Protein AF-A0A6M3KGV8-F1 (afdb_monomer_lite)

Radius of gyration: 13.55 Å; chains: 1; bounding box: 26×34×34 Å

pLDDT: mean 94.78, std 3.3, range [80.81, 98.25]

Sequence (101 aa):
MIVDVIQYMRPDGRKVPRQAEISDECQIKYDEIIECGGRLTAEQLMTGEVSQTIETNDFDFDIIITNGADFDENKKALEDMVMRFDKSKFDEYKREYEKEN

Secondary structure (DSSP, 8-state):
-EEEEEEEETTTTEEEEEEEE--GGGHHHHHHHHHTT-EEEEEE-TTSEEEEEEE-SS-EEEEEEEETT-HHHHHHHHHHHHHT--HHHHHHHHHHHHHH-

Structure (mmCIF, N/CA/C/O backbone):
data_AF-A0A6M3KGV8-F1
#
_entry.id   AF-A0A6M3KGV8-F1
#
loop_
_atom_site.group_PDB
_atom_site.id
_atom_site.type_symbol
_atom_site.label_atom_id
_atom_site.label_alt_id
_atom_site.label_comp_id
_atom_site.label_asym_id
_atom_site.label_entity_id
_atom_site.label_seq_id
_atom_site.pdbx_PDB_ins_code
_atom_site.Cartn_x
_atom_site.Cartn_y
_atom_site.Cartn_z
_atom_site.occupancy
_atom_site.B_iso_or_equiv
_atom_site.auth_seq_id
_atom_site.auth_comp_id
_atom_site.auth_asym_id
_atom_site.auth_atom_id
_atom_site.pdbx_PDB_model_num
ATOM 1 N N . MET A 1 1 ? -0.600 -14.427 -0.677 1.00 92.00 1 MET A N 1
ATOM 2 C CA . MET A 1 1 ? -2.033 -14.092 -0.807 1.00 92.00 1 MET A CA 1
ATOM 3 C C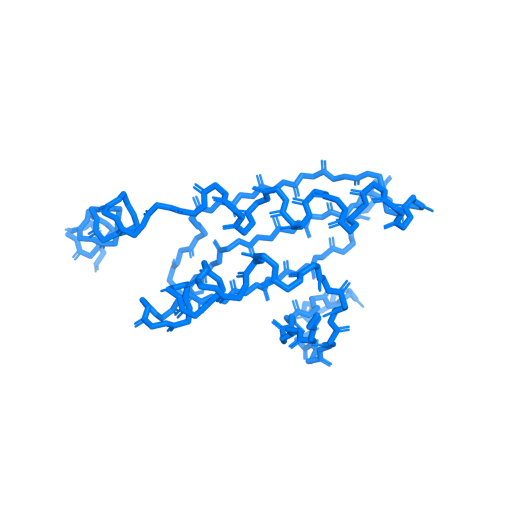 . MET A 1 1 ? -2.248 -13.061 -1.910 1.00 92.00 1 MET A C 1
ATOM 5 O O . MET A 1 1 ? -1.296 -12.406 -2.319 1.00 92.00 1 MET A O 1
ATOM 9 N N . ILE A 1 2 ? -3.485 -12.910 -2.391 1.00 93.25 2 ILE A N 1
ATOM 10 C CA . ILE A 1 2 ? -3.854 -11.885 -3.377 1.00 93.25 2 ILE A CA 1
ATOM 11 C C . ILE A 1 2 ? -4.640 -10.784 -2.662 1.00 93.25 2 ILE A C 1
ATOM 13 O O . ILE A 1 2 ? -5.615 -11.092 -1.980 1.00 93.25 2 ILE A O 1
ATOM 17 N N . VAL A 1 3 ? -4.224 -9.530 -2.831 1.00 93.00 3 VAL A N 1
ATOM 18 C CA . VAL A 1 3 ? -4.917 -8.343 -2.309 1.00 93.00 3 VAL A CA 1
ATOM 19 C C . VAL A 1 3 ? -5.438 -7.469 -3.436 1.00 93.00 3 VAL A C 1
ATOM 21 O O . VAL A 1 3 ? -4.824 -7.389 -4.503 1.00 93.00 3 VAL A O 1
ATOM 24 N N . ASP A 1 4 ? -6.539 -6.772 -3.177 1.00 95.06 4 ASP A N 1
ATOM 25 C CA . ASP A 1 4 ? -7.056 -5.760 -4.089 1.00 95.06 4 ASP A CA 1
ATOM 26 C C . ASP A 1 4 ? -6.299 -4.438 -3.910 1.00 95.06 4 ASP A C 1
ATOM 28 O O . ASP A 1 4 ? -6.098 -3.955 -2.791 1.00 95.06 4 ASP A O 1
ATOM 32 N N . VAL A 1 5 ? -5.908 -3.846 -5.039 1.00 93.81 5 VAL A N 1
ATOM 33 C CA . VAL A 1 5 ? -5.239 -2.545 -5.138 1.00 93.81 5 VAL A CA 1
ATOM 34 C C . VAL A 1 5 ? -5.959 -1.714 -6.193 1.00 93.81 5 VAL A C 1
ATOM 36 O O . VAL A 1 5 ? -6.251 -2.200 -7.288 1.00 93.81 5 VAL A O 1
ATOM 39 N N . ILE A 1 6 ? -6.232 -0.442 -5.912 1.00 95.69 6 ILE A N 1
ATOM 40 C CA . ILE A 1 6 ? -6.745 0.479 -6.931 1.00 95.69 6 ILE A CA 1
ATOM 41 C C . ILE A 1 6 ? -5.570 1.165 -7.617 1.00 95.69 6 ILE A C 1
ATOM 43 O O . ILE A 1 6 ? -4.856 1.956 -7.009 1.00 95.69 6 ILE A O 1
ATOM 47 N N . GLN A 1 7 ? -5.400 0.908 -8.909 1.00 94.06 7 GLN A N 1
ATOM 48 C CA . GLN A 1 7 ? -4.429 1.629 -9.716 1.00 94.06 7 GLN A CA 1
ATOM 49 C C . GLN A 1 7 ? -5.060 2.907 -10.277 1.00 94.06 7 GLN A C 1
ATOM 51 O O . GLN A 1 7 ? -6.058 2.843 -11.000 1.00 94.06 7 GLN A O 1
ATOM 56 N N . TYR A 1 8 ? -4.461 4.057 -9.995 1.00 92.81 8 TYR A N 1
ATOM 57 C CA . TYR A 1 8 ? -4.795 5.318 -10.644 1.00 92.81 8 TYR A CA 1
ATOM 58 C C . TYR A 1 8 ? -4.042 5.420 -11.971 1.00 92.81 8 TYR A C 1
ATOM 60 O O . TYR A 1 8 ? -2.813 5.462 -12.026 1.00 92.81 8 TYR A O 1
ATOM 68 N N . MET A 1 9 ? -4.796 5.414 -13.068 1.00 90.62 9 MET A N 1
ATOM 69 C CA . MET A 1 9 ? -4.257 5.518 -14.417 1.00 90.62 9 MET A CA 1
ATOM 70 C C . MET A 1 9 ? -4.219 6.967 -14.872 1.00 90.62 9 MET A C 1
ATOM 72 O O . MET A 1 9 ? -5.112 7.764 -14.600 1.00 90.62 9 MET A O 1
ATOM 76 N N . ARG A 1 10 ? -3.190 7.287 -15.643 1.00 85.25 10 ARG A N 1
ATOM 77 C CA . ARG A 1 10 ? -3.013 8.602 -16.249 1.00 85.25 10 ARG A CA 1
ATOM 78 C C . ARG A 1 10 ? -3.633 8.701 -17.636 1.00 85.25 10 ARG A C 1
ATOM 80 O O . ARG A 1 10 ? -3.780 7.675 -18.304 1.00 85.25 10 ARG A O 1
ATOM 87 N N . PRO A 1 11 ? -3.897 9.934 -18.110 1.00 86.06 11 PRO A N 1
ATOM 88 C CA . PRO A 1 11 ? -3.722 11.222 -17.410 1.00 86.06 11 PRO A CA 1
ATOM 89 C C . PRO A 1 11 ? -4.926 11.647 -16.553 1.00 86.06 11 PRO A C 1
ATOM 91 O O . PRO A 1 11 ? -4.863 12.671 -15.886 1.00 86.06 11 PRO A O 1
ATOM 94 N N . ASP A 1 12 ? -6.025 10.901 -16.599 1.00 85.31 12 ASP A N 1
ATOM 95 C CA . ASP A 1 12 ? -7.335 11.293 -16.072 1.00 85.31 12 ASP A CA 1
ATOM 96 C C . ASP A 1 12 ? -7.605 10.830 -14.630 1.00 85.31 12 ASP A C 1
ATOM 98 O O . ASP A 1 12 ? -8.677 11.097 -14.091 1.00 85.31 12 ASP A O 1
ATOM 102 N N . GLY A 1 13 ? -6.656 10.130 -14.003 1.00 86.56 13 GLY A N 1
ATOM 103 C CA . GLY A 1 13 ? -6.824 9.568 -12.663 1.00 86.56 13 GLY A CA 1
ATOM 104 C C . GLY A 1 13 ? -7.828 8.415 -12.632 1.00 86.56 13 GLY A C 1
ATOM 105 O O . GLY A 1 13 ? -8.414 8.129 -11.586 1.00 86.56 13 GLY A O 1
ATOM 106 N N . ARG A 1 14 ? -8.080 7.753 -13.770 1.00 91.69 14 ARG A N 1
ATOM 107 C CA . ARG A 1 14 ? -9.050 6.659 -13.841 1.00 91.69 14 ARG A CA 1
ATOM 108 C C . ARG A 1 14 ? -8.655 5.525 -12.896 1.00 91.69 14 ARG A C 1
ATOM 110 O O . ARG A 1 14 ? -7.597 4.919 -13.051 1.00 91.69 14 ARG A O 1
ATOM 117 N N . LYS A 1 15 ? -9.560 5.186 -11.976 1.00 94.19 15 LYS A N 1
ATOM 118 C CA . LYS A 1 15 ? -9.421 4.061 -11.044 1.00 94.19 15 LYS A CA 1
ATOM 119 C C . LYS A 1 15 ? -9.597 2.734 -11.780 1.00 94.19 15 LYS A C 1
ATOM 121 O O . LYS A 1 15 ? -10.639 2.492 -12.391 1.00 94.19 15 LYS A O 1
ATOM 126 N N . VAL A 1 16 ? -8.595 1.868 -11.706 1.00 94.44 16 VAL A N 1
ATOM 127 C CA . VAL A 1 16 ? -8.621 0.517 -12.272 1.00 94.44 16 VAL A CA 1
ATOM 128 C C . VAL A 1 16 ? -8.366 -0.485 -11.148 1.00 94.44 16 VAL A C 1
ATOM 130 O O . VAL A 1 16 ? -7.267 -0.490 -10.594 1.00 94.44 16 VAL A O 1
ATOM 133 N N . PRO A 1 17 ? -9.343 -1.343 -10.806 1.00 94.50 17 PRO A N 1
ATOM 134 C CA . PRO A 1 17 ? -9.118 -2.432 -9.865 1.00 94.50 17 PRO A CA 1
ATOM 135 C C . PRO A 1 17 ? -8.035 -3.374 -10.393 1.00 94.50 17 PRO A C 1
ATOM 137 O O . PRO A 1 17 ? -8.078 -3.818 -11.546 1.00 94.50 17 PRO A O 1
ATOM 140 N N . ARG A 1 18 ? -7.054 -3.662 -9.547 1.00 95.12 18 ARG A N 1
ATOM 141 C CA . ARG A 1 18 ? -5.951 -4.585 -9.790 1.00 95.12 18 ARG A CA 1
ATOM 142 C C . ARG A 1 18 ? -5.794 -5.503 -8.592 1.00 95.12 18 ARG A C 1
ATOM 144 O O . ARG A 1 18 ? -6.347 -5.263 -7.525 1.00 95.12 18 ARG A O 1
ATOM 151 N N . GLN A 1 19 ? -5.017 -6.549 -8.805 1.00 94.75 19 GLN A N 1
ATOM 152 C CA . GLN A 1 19 ? -4.662 -7.505 -7.779 1.00 94.75 19 GLN A CA 1
ATOM 153 C C . GLN A 1 19 ? -3.145 -7.584 -7.684 1.00 94.75 19 GLN A C 1
ATOM 155 O O . GLN A 1 19 ? -2.466 -7.597 -8.714 1.00 94.75 19 GLN A O 1
ATOM 160 N N . ALA A 1 20 ? -2.633 -7.614 -6.459 1.00 93.19 20 ALA A N 1
ATOM 161 C CA . ALA A 1 20 ? -1.219 -7.796 -6.174 1.00 93.19 20 ALA A CA 1
ATOM 162 C C . ALA A 1 20 ? -1.025 -9.063 -5.343 1.00 93.19 20 ALA A C 1
ATOM 164 O O . ALA A 1 20 ? -1.805 -9.354 -4.437 1.00 93.19 20 ALA A O 1
ATOM 165 N N . GLU A 1 21 ? 0.018 -9.823 -5.663 1.00 95.31 21 GLU A N 1
ATOM 166 C CA . GLU A 1 21 ? 0.415 -10.980 -4.870 1.00 95.31 21 GLU A CA 1
ATOM 167 C C . GLU A 1 21 ? 1.458 -10.557 -3.834 1.00 95.31 21 GLU A C 1
ATOM 169 O O . GLU A 1 21 ? 2.583 -10.199 -4.197 1.00 95.31 21 GLU A O 1
ATOM 174 N N . ILE A 1 22 ? 1.095 -10.652 -2.556 1.00 94.31 22 ILE A N 1
ATOM 175 C CA . ILE A 1 22 ? 1.952 -10.333 -1.407 1.00 94.31 22 ILE A CA 1
ATOM 176 C C . ILE A 1 22 ? 2.078 -11.534 -0.462 1.00 94.31 22 ILE A C 1
ATOM 178 O O . ILE A 1 22 ? 1.299 -12.487 -0.556 1.00 94.31 22 ILE 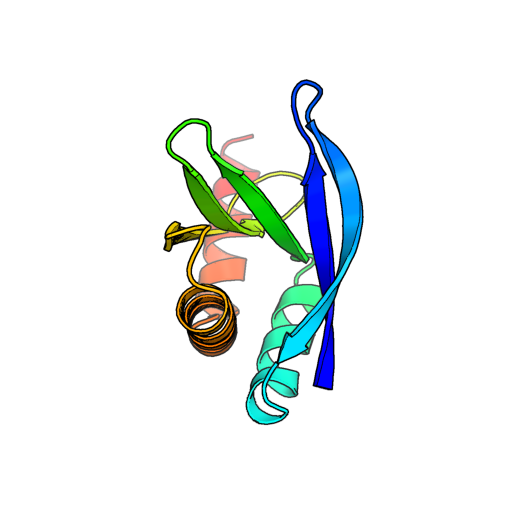A O 1
ATOM 182 N N . SER A 1 23 ? 3.057 -11.509 0.439 1.00 96.06 23 SER A N 1
ATOM 183 C CA . SER A 1 23 ? 3.257 -12.534 1.472 1.00 96.06 23 SER A CA 1
ATOM 184 C C . SER A 1 23 ? 1.996 -12.778 2.314 1.00 96.06 23 SER A C 1
ATOM 186 O O . SER A 1 23 ? 1.277 -11.844 2.665 1.00 96.06 23 SER A O 1
ATOM 188 N N . ASP A 1 24 ? 1.741 -14.038 2.683 1.00 95.81 24 ASP A N 1
ATOM 189 C CA . ASP A 1 24 ? 0.608 -14.422 3.546 1.00 95.81 24 ASP A CA 1
ATOM 190 C C . ASP A 1 24 ? 0.701 -13.809 4.954 1.00 95.81 24 ASP A C 1
ATOM 192 O O . ASP A 1 24 ? -0.310 -13.644 5.633 1.00 95.81 24 ASP A O 1
ATOM 196 N N . GLU A 1 25 ? 1.901 -13.413 5.384 1.00 95.75 25 GLU A N 1
ATOM 197 C CA . GLU A 1 25 ? 2.122 -12.720 6.659 1.00 95.75 25 GLU A CA 1
ATOM 198 C C . GLU A 1 25 ? 1.391 -11.368 6.724 1.00 95.75 25 GLU A C 1
ATOM 200 O O . GLU A 1 25 ? 1.012 -10.918 7.805 1.00 95.75 25 GLU A O 1
ATOM 205 N N . CYS A 1 26 ? 1.127 -10.753 5.566 1.00 96.69 26 CYS A N 1
ATOM 206 C CA . CYS A 1 26 ? 0.419 -9.481 5.460 1.00 96.69 26 CYS A CA 1
ATOM 207 C C . CYS A 1 26 ? -1.096 -9.601 5.677 1.00 96.69 26 CYS A C 1
ATOM 209 O O . CYS A 1 26 ? -1.748 -8.573 5.842 1.00 96.69 26 CYS A O 1
ATOM 211 N N . GLN A 1 27 ? -1.666 -10.814 5.695 1.00 95.50 27 GLN A N 1
ATOM 212 C CA . GLN A 1 27 ? -3.119 -11.035 5.718 1.00 95.50 27 GLN A CA 1
ATOM 213 C C . GLN A 1 27 ? -3.810 -10.287 6.857 1.00 95.50 27 GLN A C 1
ATOM 215 O O . GLN A 1 27 ? -4.737 -9.522 6.615 1.00 95.50 27 GLN A O 1
ATOM 220 N N . ILE A 1 28 ? -3.321 -10.456 8.089 1.00 96.38 28 ILE A N 1
ATOM 221 C CA . ILE A 1 28 ? -3.934 -9.844 9.277 1.00 96.38 28 ILE A CA 1
ATOM 222 C C . ILE A 1 28 ? -3.938 -8.317 9.148 1.00 96.38 28 ILE A C 1
ATOM 224 O O . ILE A 1 28 ? -4.939 -7.668 9.433 1.00 96.38 28 ILE A O 1
ATOM 228 N N . LYS A 1 29 ? -2.827 -7.741 8.681 1.00 97.88 29 LYS A N 1
ATOM 229 C CA . LYS A 1 29 ? -2.689 -6.292 8.522 1.00 97.88 29 LYS A CA 1
ATOM 230 C C . LYS A 1 29 ? -3.514 -5.738 7.375 1.00 97.88 29 LYS A C 1
ATOM 232 O O . LYS A 1 29 ? -4.095 -4.667 7.510 1.00 97.88 29 LYS A O 1
ATOM 237 N N . TYR A 1 30 ? -3.613 -6.476 6.278 1.00 97.88 30 TYR A N 1
ATOM 238 C CA . TYR A 1 30 ? -4.499 -6.119 5.184 1.00 97.88 30 TYR A CA 1
ATOM 239 C C . TYR A 1 30 ? -5.965 -6.110 5.632 1.00 97.88 30 TYR A C 1
ATOM 241 O O . TYR A 1 30 ? -6.669 -5.134 5.382 1.00 97.88 30 TYR A O 1
ATOM 249 N N . ASP A 1 31 ? -6.403 -7.137 6.362 1.00 97.00 31 ASP A N 1
ATOM 250 C CA . ASP A 1 31 ? -7.769 -7.200 6.887 1.00 97.00 31 ASP A CA 1
ATOM 251 C C . ASP A 1 31 ? -8.057 -6.034 7.846 1.00 97.00 31 ASP A C 1
ATOM 253 O O . ASP A 1 31 ? -9.119 -5.419 7.752 1.00 97.00 31 ASP A O 1
ATOM 257 N N . GLU A 1 32 ? -7.096 -5.664 8.704 1.00 97.88 32 GLU A N 1
ATOM 258 C CA . GLU A 1 32 ? -7.198 -4.474 9.562 1.00 97.88 32 GLU A CA 1
ATOM 259 C C . GLU A 1 32 ? -7.377 -3.183 8.743 1.00 97.88 32 GLU A C 1
ATOM 261 O O . GLU A 1 32 ? -8.235 -2.367 9.086 1.00 97.88 32 GLU A O 1
ATOM 266 N N . ILE A 1 33 ? -6.615 -2.994 7.657 1.00 97.94 33 ILE A N 1
ATOM 267 C CA . ILE A 1 33 ? -6.745 -1.823 6.768 1.00 97.94 33 ILE A CA 1
ATOM 268 C C . ILE A 1 33 ? -8.172 -1.733 6.215 1.00 97.94 33 ILE A C 1
ATOM 270 O O . ILE A 1 33 ? -8.800 -0.673 6.298 1.00 97.94 33 ILE A O 1
ATOM 274 N N . ILE A 1 34 ? -8.696 -2.840 5.680 1.00 97.62 34 ILE A N 1
ATOM 275 C CA . ILE A 1 34 ? -10.037 -2.886 5.084 1.00 97.62 34 ILE A CA 1
ATOM 276 C C . ILE A 1 34 ? -11.123 -2.665 6.145 1.00 97.62 34 ILE A C 1
ATOM 278 O O . ILE A 1 34 ? -12.062 -1.903 5.911 1.00 97.62 34 ILE A O 1
ATOM 282 N N . GLU A 1 35 ? -10.993 -3.277 7.325 1.00 96.88 35 GLU A N 1
ATOM 283 C CA . GLU A 1 35 ? -11.942 -3.121 8.436 1.00 96.88 35 GLU A CA 1
ATOM 284 C C . GLU A 1 35 ? -12.059 -1.655 8.889 1.00 96.88 35 GLU A C 1
ATOM 286 O O . GLU A 1 35 ? -13.149 -1.188 9.221 1.00 96.88 35 GLU A O 1
ATOM 291 N N . CYS A 1 36 ? -10.956 -0.901 8.845 1.00 95.88 36 CYS A N 1
ATOM 292 C CA . CYS A 1 36 ? -10.937 0.525 9.188 1.00 95.88 36 CYS A CA 1
ATOM 293 C C . CYS A 1 36 ? -11.518 1.431 8.082 1.00 95.88 36 CYS A C 1
ATOM 295 O O . CYS A 1 36 ? -11.642 2.648 8.266 1.00 95.88 36 CYS A O 1
ATOM 297 N N . GLY A 1 37 ? -11.895 0.855 6.936 1.00 95.94 37 GLY A N 1
ATOM 298 C CA . GLY A 1 37 ? -12.360 1.576 5.751 1.00 95.94 37 GLY A CA 1
ATOM 299 C C . GLY A 1 37 ? -11.229 2.137 4.884 1.00 95.94 37 GLY A C 1
ATOM 300 O O . GLY A 1 37 ? -11.485 2.989 4.030 1.00 95.94 37 GLY A O 1
ATOM 301 N N . GLY A 1 38 ? -9.994 1.688 5.113 1.00 96.81 38 GLY A N 1
ATOM 302 C CA . GLY A 1 38 ? -8.851 1.982 4.260 1.00 96.81 38 GLY A CA 1
ATOM 303 C C . GLY A 1 38 ? -8.815 1.098 3.012 1.00 96.81 38 GLY A C 1
ATOM 304 O O . GLY A 1 38 ? -9.555 0.122 2.878 1.00 96.81 38 GLY A O 1
ATOM 305 N N . ARG A 1 39 ? -7.932 1.441 2.077 1.00 97.62 39 ARG A N 1
ATOM 306 C CA . ARG A 1 39 ? -7.637 0.656 0.873 1.00 97.62 39 ARG A CA 1
ATOM 307 C C . ARG A 1 39 ? -6.201 0.878 0.418 1.00 97.62 39 ARG A C 1
ATOM 309 O O . ARG A 1 39 ? -5.610 1.909 0.726 1.00 97.62 39 ARG A O 1
ATOM 316 N N . LEU A 1 40 ? -5.686 -0.061 -0.370 1.00 98.00 40 LEU A N 1
ATOM 317 C CA . LEU A 1 40 ? -4.400 0.076 -1.049 1.00 98.00 40 LEU A CA 1
ATOM 318 C C . LEU A 1 40 ? -4.593 0.705 -2.424 1.00 98.00 40 LEU A C 1
ATOM 320 O O . LEU A 1 40 ? -5.435 0.250 -3.207 1.00 98.00 40 LEU A O 1
ATOM 324 N N . THR A 1 41 ? -3.791 1.713 -2.743 1.00 97.50 41 THR A N 1
ATOM 325 C CA . THR A 1 41 ? -3.765 2.330 -4.069 1.00 97.50 41 THR A CA 1
ATOM 326 C C . THR A 1 41 ? -2.350 2.475 -4.594 1.00 97.50 41 THR A C 1
ATOM 328 O O . THR A 1 41 ? -1.381 2.414 -3.839 1.00 97.50 41 THR A O 1
ATOM 331 N N . ALA A 1 42 ? -2.231 2.609 -5.913 1.00 95.88 42 ALA A N 1
ATOM 332 C CA . ALA A 1 42 ? -0.957 2.869 -6.561 1.00 95.88 42 ALA A CA 1
ATOM 333 C C . ALA A 1 42 ? -1.113 3.797 -7.771 1.00 95.88 42 ALA A C 1
ATOM 335 O O . ALA A 1 42 ? -2.057 3.654 -8.553 1.00 95.88 42 ALA A O 1
ATOM 336 N N . GLU A 1 43 ? -0.162 4.704 -7.976 1.00 95.69 43 GLU A N 1
ATOM 337 C CA . GLU A 1 43 ? -0.076 5.570 -9.155 1.00 95.69 43 GLU A CA 1
ATOM 338 C C . GLU A 1 43 ? 1.356 5.565 -9.704 1.00 95.69 43 GLU A C 1
ATOM 340 O O . GLU A 1 43 ? 2.317 5.734 -8.962 1.00 95.69 43 GLU A O 1
ATOM 345 N N . GLN A 1 44 ? 1.522 5.422 -11.022 1.00 93.25 44 GLN A N 1
ATOM 346 C CA . GLN A 1 44 ? 2.822 5.664 -11.650 1.00 93.25 44 GLN A CA 1
ATOM 347 C C . GLN A 1 44 ? 3.011 7.162 -11.921 1.00 93.25 44 GLN A C 1
ATOM 349 O O . GLN A 1 44 ? 2.255 7.757 -12.690 1.00 93.25 44 GLN A O 1
ATOM 354 N N . LEU A 1 45 ? 4.049 7.756 -11.333 1.00 92.56 45 LEU A N 1
ATOM 355 C CA . LEU A 1 45 ? 4.377 9.176 -11.389 1.00 92.56 45 LEU A CA 1
ATOM 356 C C . LEU A 1 45 ? 5.064 9.596 -12.704 1.00 92.56 45 LEU A C 1
ATOM 358 O O . LEU A 1 45 ? 5.469 8.774 -13.522 1.00 92.56 45 LEU A O 1
ATOM 362 N N . MET A 1 46 ? 5.173 10.914 -12.971 1.00 90.69 46 MET A N 1
ATOM 363 C CA . MET A 1 46 ? 5.730 11.424 -14.256 1.00 90.69 46 MET A CA 1
ATOM 364 C C . MET A 1 46 ? 7.239 11.224 -14.319 1.00 90.69 46 MET A C 1
ATOM 366 O O . MET A 1 46 ? 7.822 11.138 -15.393 1.00 90.69 46 MET A O 1
ATOM 370 N N . THR A 1 47 ? 7.837 11.136 -13.142 1.00 92.69 47 THR A N 1
ATOM 371 C CA . THR A 1 47 ? 9.231 10.815 -12.881 1.00 92.69 47 THR A CA 1
ATOM 372 C C . THR A 1 47 ? 9.561 9.349 -13.170 1.00 92.69 47 THR A C 1
ATOM 374 O O . THR A 1 47 ? 10.734 8.998 -13.194 1.00 92.69 47 THR A O 1
ATOM 377 N N . GLY A 1 48 ? 8.557 8.497 -13.422 1.00 91.56 48 GLY A N 1
ATOM 378 C CA . GLY A 1 48 ? 8.726 7.052 -13.593 1.00 91.56 48 GLY A 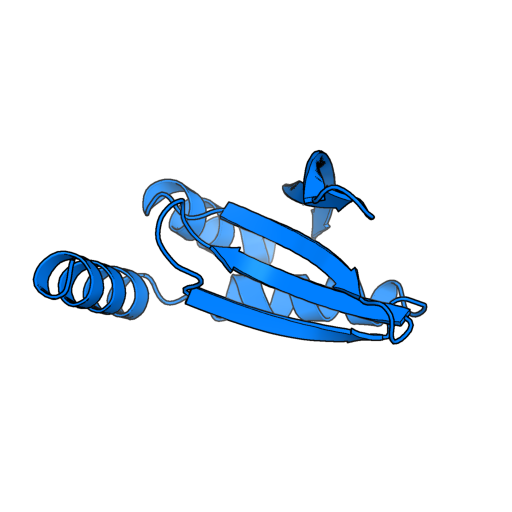CA 1
ATOM 379 C C . GLY A 1 48 ? 8.689 6.266 -12.279 1.00 91.56 48 GLY A C 1
ATOM 380 O O . GLY A 1 48 ? 8.733 5.040 -12.310 1.00 91.56 48 GLY A O 1
ATOM 381 N N . GLU A 1 49 ? 8.571 6.956 -11.147 1.00 96.12 49 GLU A N 1
ATOM 382 C CA . GLU A 1 49 ? 8.357 6.365 -9.825 1.00 96.12 49 GLU A CA 1
ATOM 383 C C . GLU A 1 49 ? 6.930 5.814 -9.690 1.00 96.12 49 GLU A C 1
ATOM 385 O O . GLU A 1 49 ? 6.054 6.118 -10.500 1.00 96.12 49 GLU A O 1
ATOM 390 N N . VAL A 1 50 ? 6.679 5.015 -8.661 1.00 95.31 50 VAL A N 1
ATOM 391 C CA . VAL A 1 50 ? 5.340 4.568 -8.267 1.00 95.31 50 VAL A CA 1
ATOM 392 C C . VAL A 1 50 ? 5.074 5.066 -6.856 1.00 95.31 50 VAL A C 1
ATOM 394 O O . VAL A 1 50 ? 5.882 4.821 -5.966 1.00 95.31 50 VAL A O 1
ATOM 397 N N . SER A 1 51 ? 3.957 5.763 -6.647 1.00 97.19 51 SER A N 1
ATOM 398 C CA . SER A 1 51 ? 3.418 5.972 -5.306 1.00 97.19 51 SER A CA 1
ATOM 399 C C . SER A 1 51 ? 2.507 4.806 -4.954 1.00 97.19 51 SER A C 1
ATOM 401 O O . SER A 1 51 ? 1.717 4.354 -5.783 1.00 97.19 51 SER A O 1
ATOM 403 N N . GLN A 1 52 ? 2.631 4.308 -3.734 1.00 97.62 52 GLN A N 1
ATOM 404 C CA . GLN A 1 52 ? 1.736 3.317 -3.155 1.00 97.62 52 GLN A CA 1
ATOM 405 C C . GLN A 1 52 ? 1.204 3.898 -1.853 1.00 97.62 52 GLN A C 1
ATOM 407 O O . GLN A 1 52 ? 1.991 4.411 -1.056 1.00 97.62 52 GLN A O 1
ATOM 412 N N . THR A 1 53 ? -0.107 3.831 -1.651 1.00 98.19 53 THR A N 1
ATOM 413 C CA . THR A 1 53 ? -0.774 4.561 -0.571 1.00 98.19 53 THR A CA 1
ATOM 414 C C . THR A 1 53 ? -1.755 3.659 0.170 1.00 98.19 53 THR A C 1
ATOM 416 O O . THR A 1 53 ? -2.466 2.857 -0.442 1.00 98.19 53 THR A O 1
ATOM 419 N N . ILE A 1 54 ? -1.811 3.804 1.494 1.00 98.25 54 ILE A N 1
ATOM 420 C CA . ILE A 1 54 ? -2.967 3.409 2.303 1.00 98.25 54 ILE A CA 1
ATOM 421 C C . ILE A 1 54 ? -3.844 4.652 2.439 1.00 98.25 54 ILE A C 1
ATOM 423 O O . ILE A 1 54 ? -3.447 5.617 3.086 1.00 98.25 54 ILE A O 1
ATOM 427 N N . GLU A 1 55 ? -5.029 4.644 1.837 1.00 97.12 55 GLU A N 1
ATOM 428 C CA . GLU A 1 55 ? -5.928 5.808 1.815 1.00 97.12 55 GLU A CA 1
ATOM 429 C C . GLU A 1 55 ? -7.364 5.432 2.193 1.00 97.12 55 GLU A C 1
ATOM 431 O O . GLU A 1 55 ? -7.747 4.261 2.196 1.00 97.12 55 GLU A O 1
ATOM 436 N N . THR A 1 56 ? -8.181 6.445 2.463 1.00 95.69 56 THR A N 1
ATOM 437 C CA . THR A 1 56 ? -9.643 6.350 2.539 1.00 95.69 56 THR A CA 1
ATOM 438 C C . THR A 1 56 ? -10.283 7.102 1.365 1.00 95.69 56 THR A C 1
ATOM 440 O O . THR A 1 56 ? -9.656 7.354 0.336 1.00 95.69 56 THR A O 1
ATOM 443 N N . ASN A 1 57 ? -11.574 7.428 1.453 1.00 91.62 57 ASN A N 1
ATOM 444 C CA . ASN A 1 57 ? -12.171 8.399 0.532 1.00 91.62 57 ASN A CA 1
ATOM 445 C C . ASN A 1 57 ? -11.772 9.842 0.857 1.00 91.62 57 ASN A C 1
ATOM 447 O O . ASN A 1 57 ? -11.872 10.687 -0.029 1.00 91.62 57 ASN A O 1
ATOM 451 N N . ASP A 1 58 ? -11.339 10.095 2.090 1.00 92.50 58 ASP A N 1
ATOM 452 C CA . ASP A 1 58 ? -11.248 11.439 2.651 1.00 92.50 58 ASP A CA 1
ATOM 453 C C . ASP A 1 58 ? -9.786 11.876 2.843 1.00 92.50 58 ASP A C 1
ATOM 455 O O . ASP A 1 58 ? -9.463 13.052 2.699 1.00 92.50 58 ASP A O 1
ATOM 459 N N . PHE A 1 59 ? -8.878 10.933 3.110 1.00 93.69 59 PHE A N 1
ATOM 460 C CA . PHE A 1 59 ? -7.471 11.226 3.384 1.00 93.69 59 PHE A CA 1
ATOM 461 C C . PHE A 1 59 ? -6.522 10.091 2.990 1.00 93.69 59 PHE A C 1
ATOM 463 O O . PHE A 1 59 ? -6.915 8.922 2.928 1.00 93.69 59 PHE A O 1
ATOM 470 N N . ASP A 1 60 ? -5.248 10.449 2.841 1.00 96.19 60 ASP A N 1
ATOM 471 C CA . ASP A 1 60 ? -4.127 9.525 2.680 1.00 96.19 60 ASP A CA 1
ATOM 472 C C . ASP A 1 60 ? -3.461 9.314 4.044 1.00 96.19 60 ASP A C 1
ATOM 474 O O . ASP A 1 60 ? -3.071 10.276 4.705 1.00 96.19 60 ASP A O 1
ATOM 478 N N . PHE A 1 61 ? -3.359 8.065 4.497 1.00 97.06 61 PHE A N 1
ATOM 479 C CA . PHE A 1 61 ? -2.789 7.738 5.806 1.00 97.06 61 PHE A CA 1
ATOM 480 C C . PHE A 1 61 ? -1.278 7.526 5.745 1.00 97.06 61 PHE A C 1
ATOM 482 O O . PHE A 1 61 ? -0.538 8.002 6.604 1.00 97.06 61 PHE A O 1
ATOM 489 N N . ASP A 1 62 ? -0.824 6.777 4.744 1.00 97.62 62 ASP A N 1
ATOM 490 C CA . ASP A 1 62 ? 0.578 6.416 4.576 1.00 97.62 62 ASP A CA 1
ATOM 491 C C . ASP A 1 62 ? 0.904 6.303 3.088 1.00 97.62 62 ASP A C 1
ATOM 493 O O . ASP A 1 62 ? 0.078 5.824 2.312 1.00 97.62 62 ASP A O 1
ATOM 497 N N . ILE A 1 63 ? 2.099 6.742 2.702 1.00 97.44 63 ILE A N 1
ATOM 498 C CA . ILE A 1 63 ? 2.565 6.769 1.318 1.00 97.44 63 ILE A CA 1
ATOM 499 C C . ILE A 1 63 ? 4.023 6.324 1.244 1.00 97.44 63 ILE A C 1
ATOM 501 O O . ILE A 1 63 ? 4.871 6.724 2.044 1.00 97.44 63 ILE A O 1
ATOM 505 N N . ILE A 1 64 ? 4.335 5.514 0.240 1.00 97.56 64 ILE A N 1
ATOM 506 C CA . ILE A 1 64 ? 5.705 5.183 -0.137 1.00 97.56 64 ILE A CA 1
ATOM 507 C C . ILE A 1 64 ? 5.902 5.438 -1.628 1.00 97.56 64 ILE A C 1
ATOM 509 O O . ILE A 1 64 ? 5.002 5.204 -2.431 1.00 97.56 64 ILE A O 1
ATOM 513 N N . ILE A 1 65 ? 7.078 5.950 -1.987 1.00 97.06 65 ILE A N 1
ATOM 514 C CA . ILE A 1 65 ? 7.470 6.194 -3.374 1.00 97.06 65 ILE A CA 1
ATOM 515 C C . ILE A 1 65 ? 8.650 5.283 -3.687 1.00 97.06 65 ILE A C 1
ATOM 517 O O . ILE A 1 65 ? 9.646 5.284 -2.963 1.00 97.06 65 ILE A O 1
ATOM 521 N N . THR A 1 66 ? 8.518 4.509 -4.754 1.00 96.94 66 THR A N 1
ATOM 522 C CA . THR A 1 66 ? 9.492 3.508 -5.200 1.00 96.94 66 THR A CA 1
ATOM 523 C C . THR A 1 66 ? 9.842 3.698 -6.666 1.00 96.94 66 THR A C 1
ATOM 525 O O . THR A 1 66 ? 9.143 4.386 -7.417 1.00 96.94 66 THR A O 1
ATOM 528 N N . ASN A 1 67 ? 10.927 3.069 -7.112 1.00 94.62 67 ASN A N 1
ATOM 529 C CA . ASN A 1 67 ? 11.246 3.023 -8.532 1.00 94.62 67 ASN A CA 1
ATOM 530 C C . ASN A 1 67 ? 10.211 2.178 -9.298 1.00 94.62 67 ASN A C 1
ATOM 532 O O . ASN A 1 67 ? 10.087 0.972 -9.091 1.00 94.62 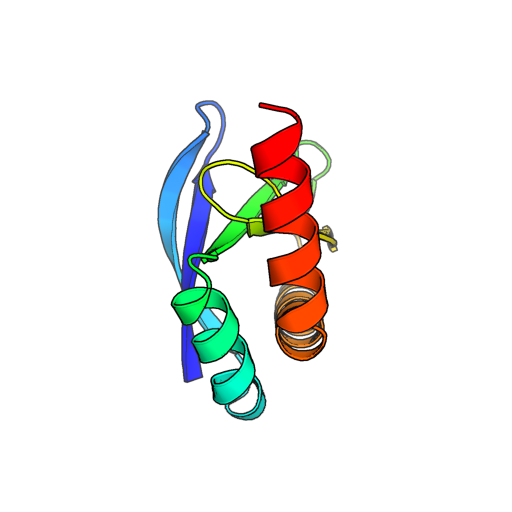67 ASN A O 1
ATOM 536 N N . GLY A 1 68 ? 9.491 2.780 -10.247 1.00 90.25 68 GLY A N 1
ATOM 537 C CA . GLY A 1 68 ? 8.435 2.087 -10.990 1.00 90.25 68 GLY A CA 1
ATOM 538 C C . GLY A 1 68 ? 8.922 1.007 -11.957 1.00 90.25 68 GLY A C 1
ATOM 539 O O . GLY A 1 68 ? 8.112 0.214 -12.432 1.00 90.25 68 GLY A O 1
ATOM 540 N N . ALA A 1 69 ? 10.223 0.959 -12.261 1.00 93.06 69 ALA A N 1
ATOM 541 C CA . ALA A 1 69 ? 10.806 -0.080 -13.108 1.00 93.06 69 ALA A CA 1
ATOM 542 C C . ALA A 1 69 ? 11.202 -1.351 -12.332 1.00 93.06 69 ALA A C 1
ATOM 544 O O . ALA A 1 69 ? 11.416 -2.390 -12.958 1.00 93.06 69 ALA A O 1
ATOM 545 N N . ASP A 1 70 ? 11.305 -1.280 -11.001 1.00 95.25 70 ASP A N 1
ATOM 546 C CA . ASP A 1 70 ? 11.755 -2.388 -10.155 1.00 95.25 70 ASP A CA 1
ATOM 547 C C . ASP A 1 70 ? 10.563 -3.067 -9.468 1.00 95.25 70 ASP A C 1
ATOM 549 O O . ASP A 1 70 ? 10.034 -2.606 -8.458 1.00 95.25 70 ASP A O 1
ATOM 553 N N . PHE A 1 71 ? 10.085 -4.165 -10.051 1.00 91.12 71 PHE A N 1
ATOM 554 C CA . PHE A 1 71 ? 8.915 -4.873 -9.532 1.00 91.12 71 PHE A CA 1
ATOM 555 C C . PHE A 1 71 ? 9.142 -5.457 -8.129 1.00 91.12 71 PHE A C 1
ATOM 557 O O . PHE A 1 71 ? 8.224 -5.427 -7.307 1.00 91.12 71 PHE A O 1
ATOM 564 N N . ASP A 1 72 ? 10.348 -5.949 -7.842 1.00 94.38 72 ASP A N 1
ATOM 565 C CA . ASP A 1 72 ? 10.662 -6.578 -6.558 1.00 94.38 72 ASP A CA 1
ATOM 566 C C . ASP A 1 72 ? 10.737 -5.524 -5.446 1.00 94.38 72 ASP A C 1
ATOM 568 O O . ASP A 1 72 ? 10.206 -5.738 -4.354 1.00 94.38 72 ASP A O 1
ATOM 572 N N . GLU A 1 73 ? 11.313 -4.352 -5.738 1.00 95.12 73 GLU A N 1
ATOM 573 C CA . GLU A 1 73 ? 11.280 -3.190 -4.844 1.00 95.12 73 GLU A CA 1
ATOM 574 C C . GLU A 1 73 ? 9.839 -2.751 -4.563 1.00 95.12 73 GLU A C 1
ATOM 576 O O . GLU A 1 73 ? 9.461 -2.588 -3.403 1.00 95.12 73 GLU A O 1
ATOM 581 N N . ASN A 1 74 ? 9.016 -2.611 -5.609 1.00 95.06 74 ASN A N 1
ATOM 582 C CA . ASN A 1 74 ? 7.620 -2.196 -5.467 1.00 95.06 74 ASN A CA 1
ATOM 583 C C . ASN A 1 74 ? 6.825 -3.173 -4.595 1.00 95.06 74 ASN A C 1
ATOM 585 O O . ASN A 1 74 ? 6.116 -2.741 -3.685 1.00 95.06 74 ASN A O 1
ATOM 589 N N . LYS A 1 75 ? 6.966 -4.482 -4.841 1.00 95.75 75 LYS A N 1
ATOM 590 C CA . LYS A 1 75 ? 6.298 -5.522 -4.053 1.00 95.75 75 LYS A CA 1
ATOM 591 C C . LYS A 1 75 ? 6.742 -5.489 -2.593 1.00 95.75 75 LYS A C 1
ATOM 593 O O . LYS A 1 75 ? 5.896 -5.500 -1.704 1.00 95.75 75 LYS A O 1
ATOM 598 N N . LYS A 1 76 ? 8.050 -5.417 -2.342 1.00 96.81 76 LYS A N 1
ATOM 599 C CA . LYS A 1 76 ? 8.581 -5.375 -0.979 1.00 96.81 76 LYS A CA 1
ATOM 600 C C . LYS A 1 76 ? 8.120 -4.124 -0.230 1.00 96.81 76 LYS A C 1
ATOM 602 O O . LYS A 1 76 ? 7.719 -4.214 0.923 1.00 96.81 76 LYS A O 1
ATOM 607 N N . ALA A 1 77 ? 8.128 -2.969 -0.890 1.00 97.00 77 ALA A N 1
ATOM 608 C CA . ALA A 1 77 ? 7.640 -1.726 -0.307 1.00 97.00 77 ALA A CA 1
ATOM 609 C C . ALA A 1 77 ? 6.147 -1.791 0.047 1.00 97.00 77 ALA A C 1
ATOM 611 O O . ALA A 1 77 ? 5.753 -1.263 1.088 1.00 97.00 77 ALA A O 1
ATOM 612 N N . LEU A 1 78 ? 5.333 -2.465 -0.777 1.00 97.25 78 LEU A N 1
ATOM 613 C CA . LEU A 1 78 ? 3.925 -2.722 -0.473 1.00 97.25 78 LEU A CA 1
ATOM 614 C C . LEU A 1 78 ? 3.774 -3.580 0.785 1.00 97.25 78 LEU A C 1
ATOM 616 O O . LEU A 1 78 ? 3.013 -3.225 1.680 1.00 97.25 78 LEU A O 1
ATOM 620 N N . GLU A 1 79 ? 4.509 -4.691 0.856 1.00 97.94 79 GLU A N 1
ATOM 621 C CA . GLU A 1 79 ? 4.510 -5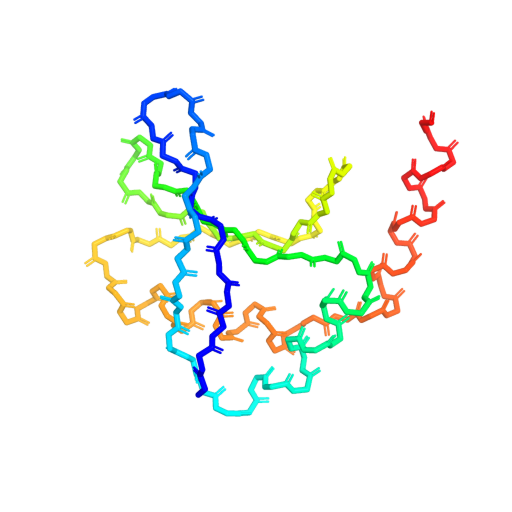.602 2.006 1.00 97.94 79 GLU A CA 1
ATOM 622 C C . GLU A 1 79 ? 4.938 -4.874 3.286 1.00 97.94 79 GLU A C 1
ATOM 624 O O . GLU A 1 79 ? 4.235 -4.932 4.294 1.00 97.94 79 GLU A O 1
ATOM 629 N N . ASP A 1 80 ? 6.026 -4.103 3.233 1.00 97.69 80 ASP A N 1
ATOM 630 C CA . ASP A 1 80 ? 6.520 -3.315 4.364 1.00 97.69 80 ASP A CA 1
ATOM 631 C C . ASP A 1 80 ? 5.500 -2.246 4.808 1.00 97.69 80 ASP A C 1
ATOM 633 O O . ASP A 1 80 ? 5.321 -2.013 6.008 1.00 97.69 80 ASP A O 1
ATOM 637 N N . MET A 1 81 ? 4.809 -1.598 3.860 1.00 97.88 81 MET A N 1
ATOM 638 C CA . MET A 1 81 ? 3.757 -0.614 4.143 1.00 97.88 81 MET A CA 1
ATOM 639 C C . MET A 1 81 ? 2.520 -1.255 4.785 1.00 97.88 81 MET A C 1
ATOM 641 O O . MET A 1 81 ? 1.974 -0.714 5.746 1.00 97.88 81 MET A O 1
ATOM 645 N N . VAL A 1 82 ? 2.097 -2.428 4.310 1.00 98.00 82 VAL A N 1
ATOM 646 C CA . VAL A 1 82 ? 0.999 -3.180 4.934 1.00 98.00 82 VAL A CA 1
ATOM 647 C C . VAL A 1 82 ? 1.399 -3.619 6.342 1.00 98.00 82 VAL A C 1
ATOM 649 O O . VAL A 1 82 ? 0.656 -3.397 7.295 1.00 98.00 82 VAL A O 1
ATOM 652 N N . MET A 1 83 ? 2.597 -4.176 6.515 1.00 98.00 83 MET A N 1
ATOM 653 C CA . MET A 1 83 ? 3.047 -4.705 7.804 1.00 98.00 83 MET A CA 1
ATOM 654 C C . MET A 1 83 ? 3.227 -3.635 8.884 1.00 98.00 83 MET A C 1
ATOM 656 O O . MET A 1 83 ? 3.013 -3.920 10.066 1.00 98.00 83 MET A O 1
ATOM 660 N N . ARG A 1 84 ? 3.583 -2.399 8.509 1.00 97.25 84 ARG A N 1
ATOM 661 C CA . ARG A 1 84 ? 3.711 -1.276 9.455 1.00 97.25 84 ARG A CA 1
ATOM 662 C C . ARG A 1 84 ? 2.384 -0.603 9.813 1.00 97.25 84 ARG A C 1
ATOM 664 O O . ARG A 1 84 ? 2.395 0.303 10.647 1.00 97.25 84 ARG A O 1
ATOM 671 N N . PHE A 1 85 ? 1.266 -1.023 9.214 1.00 98.19 85 PHE A N 1
ATOM 672 C CA . PHE A 1 85 ? -0.046 -0.460 9.511 1.00 98.19 85 PHE A CA 1
ATOM 673 C C . PHE A 1 85 ? -0.383 -0.569 11.006 1.00 98.19 85 PHE A C 1
ATOM 675 O O . PHE A 1 85 ? -0.314 -1.642 11.619 1.00 98.19 85 PHE A O 1
ATOM 682 N N . ASP A 1 86 ? -0.778 0.559 11.590 1.00 97.50 86 ASP A N 1
ATOM 683 C CA . ASP A 1 86 ? -1.150 0.685 12.995 1.00 97.50 86 ASP A CA 1
ATOM 684 C C . ASP A 1 86 ? -2.577 1.228 13.094 1.00 97.50 86 ASP A C 1
ATOM 686 O O . ASP A 1 86 ? -2.816 2.429 12.945 1.00 97.50 86 ASP A O 1
ATOM 690 N N . LYS A 1 87 ? -3.520 0.322 13.377 1.00 96.94 87 LYS A N 1
ATOM 691 C CA . LYS A 1 87 ? -4.947 0.624 13.537 1.00 96.94 87 LYS A CA 1
ATOM 692 C C . LYS A 1 87 ? -5.208 1.742 14.549 1.00 96.94 87 LYS A C 1
ATOM 694 O O . LYS A 1 87 ? -6.055 2.592 14.306 1.00 96.94 87 LYS A O 1
ATOM 699 N N . SER A 1 88 ? -4.450 1.802 15.648 1.00 97.06 88 SER A N 1
ATOM 700 C CA . SER A 1 88 ? -4.678 2.827 16.679 1.00 97.06 88 SER A CA 1
ATOM 701 C C . SER A 1 88 ? -4.325 4.223 16.169 1.00 97.06 88 SER A C 1
ATOM 703 O O . SER A 1 88 ? -5.073 5.171 16.409 1.00 97.06 88 SER A O 1
ATOM 705 N N . LYS A 1 89 ? -3.214 4.341 15.429 1.00 97.12 89 LYS A N 1
ATOM 706 C CA . LYS A 1 89 ? -2.812 5.603 14.790 1.00 97.12 89 LYS A CA 1
ATOM 707 C C . LYS A 1 89 ? -3.757 5.995 13.666 1.00 97.12 89 LYS A C 1
ATOM 709 O O . LYS A 1 89 ? -4.059 7.173 13.514 1.00 97.12 89 LYS A O 1
ATOM 714 N N . PHE A 1 90 ? -4.237 5.019 12.902 1.00 97.00 90 PHE A N 1
ATOM 715 C CA . PHE A 1 90 ? -5.225 5.255 11.858 1.00 97.00 90 PHE A CA 1
ATOM 716 C C . PHE A 1 90 ? -6.523 5.837 12.430 1.00 97.00 90 PHE A C 1
ATOM 718 O O . PHE A 1 90 ? -7.005 6.864 11.958 1.00 97.00 90 PHE A O 1
ATOM 725 N N . ASP A 1 91 ? -7.051 5.233 13.496 1.00 95.56 91 ASP A N 1
ATOM 726 C CA . ASP A 1 91 ? -8.273 5.692 14.162 1.00 95.56 91 ASP A CA 1
ATOM 727 C C . ASP A 1 91 ? -8.100 7.057 14.846 1.00 95.56 91 ASP A C 1
ATOM 729 O O . ASP A 1 91 ? -9.048 7.836 14.964 1.00 95.56 91 ASP A O 1
ATOM 733 N N . GLU A 1 92 ? -6.907 7.361 15.356 1.00 96.50 92 GLU A N 1
ATOM 734 C CA . GLU A 1 92 ? -6.565 8.697 15.851 1.00 96.50 92 GLU A CA 1
ATOM 735 C C . GLU A 1 92 ? -6.575 9.725 14.718 1.00 96.50 92 GLU A C 1
ATOM 737 O O . GLU A 1 92 ? -7.337 10.689 14.798 1.00 96.50 92 GLU A O 1
ATOM 742 N N . TYR A 1 93 ? -5.841 9.463 13.635 1.00 94.88 93 TYR A N 1
ATOM 743 C CA . TYR A 1 93 ? -5.755 10.351 12.477 1.00 94.88 93 TYR A CA 1
ATOM 744 C C . TYR A 1 93 ? -7.130 10.630 11.860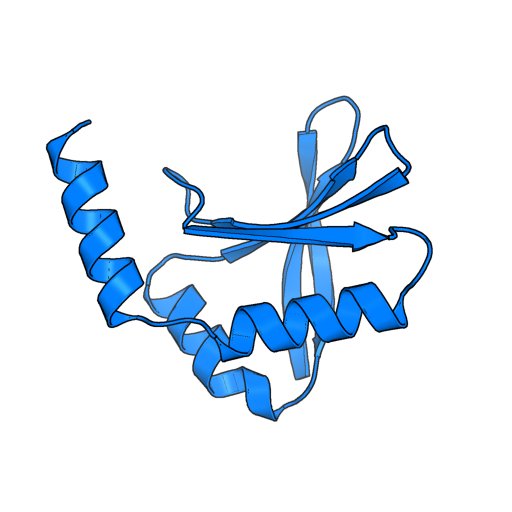 1.00 94.88 93 TYR A C 1
ATOM 746 O O . TYR A 1 93 ? -7.488 11.778 11.604 1.00 94.88 93 TYR A O 1
ATOM 754 N N . LYS A 1 94 ? -7.958 9.591 11.704 1.00 94.06 94 LYS A N 1
ATOM 755 C CA . LYS A 1 94 ? -9.331 9.724 11.207 1.00 94.06 94 LYS A CA 1
ATOM 756 C C . LYS A 1 94 ? -10.176 10.657 12.079 1.00 94.06 94 LYS A C 1
ATOM 758 O O . LYS A 1 94 ? -10.854 11.537 11.560 1.00 94.06 94 LYS A O 1
ATOM 763 N N . ARG A 1 95 ? -10.109 10.502 13.407 1.00 94.62 95 ARG A N 1
ATOM 764 C CA . ARG A 1 95 ? -10.843 11.360 14.356 1.00 94.62 95 ARG A CA 1
ATOM 765 C C . ARG A 1 95 ? -10.354 12.804 14.357 1.00 94.62 95 ARG A C 1
ATOM 767 O O . ARG A 1 95 ? -11.117 13.688 14.739 1.00 94.62 95 ARG A O 1
ATOM 774 N N . GLU A 1 96 ? -9.089 13.045 14.038 1.00 94.12 96 GLU A N 1
ATOM 775 C CA . GLU A 1 96 ? -8.554 14.398 13.878 1.00 94.12 96 GLU A CA 1
ATOM 776 C C . GLU A 1 96 ? -9.060 15.025 12.580 1.00 94.12 96 GLU A C 1
ATOM 778 O O . GLU A 1 96 ? -9.628 16.114 12.623 1.00 94.12 96 GLU A O 1
ATOM 783 N N . TYR A 1 97 ? -8.982 14.293 11.466 1.00 91.62 97 TYR A N 1
ATOM 784 C CA . TYR A 1 97 ? -9.477 14.748 10.168 1.00 91.62 97 TYR A CA 1
ATOM 785 C C . TYR A 1 97 ? -10.972 15.120 10.201 1.00 91.62 97 TYR A C 1
ATOM 787 O O . TYR A 1 97 ? -11.359 16.172 9.692 1.00 91.62 97 TYR A O 1
ATOM 795 N N . GLU A 1 98 ? -11.802 14.303 10.863 1.00 90.69 98 GLU A N 1
ATOM 796 C CA . GLU A 1 98 ? -13.249 14.530 11.049 1.00 90.69 98 GLU A CA 1
ATOM 797 C C . GLU A 1 98 ? -13.591 15.729 11.957 1.00 90.69 98 GLU A C 1
ATOM 799 O O . GLU A 1 98 ? -14.737 16.169 11.993 1.00 90.69 98 GLU A O 1
ATOM 804 N N . LYS A 1 99 ? -12.643 16.251 12.746 1.00 91.19 99 LYS A N 1
ATOM 805 C CA . LYS A 1 99 ? -12.862 17.480 13.535 1.00 91.19 99 LYS A CA 1
ATOM 806 C C . LYS A 1 99 ? -12.561 18.741 12.736 1.00 91.19 99 LYS A C 1
ATOM 808 O O . LYS A 1 99 ? -13.057 19.809 13.094 1.00 91.19 99 LYS A O 1
ATOM 813 N N . GLU A 1 100 ? -11.700 18.628 11.733 1.00 85.06 100 GLU A N 1
ATOM 814 C CA . GLU A 1 100 ? -11.202 19.754 10.945 1.00 85.06 100 GLU A CA 1
ATOM 815 C C . GLU A 1 100 ? -12.026 20.010 9.672 1.00 85.06 100 GLU A C 1
ATOM 817 O O . GLU A 1 100 ? -11.907 21.094 9.098 1.00 85.06 100 GLU A O 1
ATOM 822 N N . ASN A 1 101 ? -12.886 19.064 9.266 1.00 80.81 101 ASN A N 1
ATOM 823 C CA . ASN A 1 101 ? -13.706 19.106 8.045 1.00 80.81 101 ASN A CA 1
ATOM 824 C C . ASN A 1 101 ? -15.163 18.718 8.316 1.00 80.81 101 ASN A C 1
ATOM 826 O O . ASN A 1 101 ? -16.051 19.286 7.637 1.00 80.81 101 ASN A O 1
#

Organism: NCBI:txid1070528

Foldseek 3Di:
DKFWEWEQDPDPRDTDIDIDDADPVLVVLRVLLVVLQWHWYWYQDPVQWIKIFTAHPQGTDDIDIGRNVDPVRVRVVVSVVSVPDDSVVSVVVVVVSVVVD